Protein AF-A0A2N7QWL2-F1 (afdb_monomer)

Mean predicted aligned error: 8.38 Å

Radius of gyration: 18.6 Å; Cα contacts (8 Å, |Δi|>4): 343; chains: 1; bounding box: 53×59×34 Å

Structure (mmCIF, N/CA/C/O backbone):
data_AF-A0A2N7QWL2-F1
#
_entry.id   AF-A0A2N7QWL2-F1
#
loop_
_atom_site.group_PDB
_atom_site.id
_atom_site.type_symbol
_atom_site.label_atom_id
_atom_site.label_alt_id
_atom_site.label_comp_id
_atom_site.label_asym_id
_atom_site.label_entity_id
_atom_site.label_seq_id
_atom_site.pdbx_PDB_ins_code
_atom_site.Cartn_x
_atom_site.Cartn_y
_atom_site.Cartn_z
_atom_site.occupancy
_atom_site.B_iso_or_equiv
_atom_site.auth_seq_id
_atom_site.auth_comp_id
_atom_site.auth_asym_id
_atom_site.auth_atom_id
_atom_site.pdbx_PDB_model_num
ATOM 1 N N . MET A 1 1 ? 36.526 44.981 -19.985 1.00 44.59 1 MET A N 1
ATOM 2 C CA . MET A 1 1 ? 36.212 44.165 -18.788 1.00 44.59 1 MET A CA 1
ATOM 3 C C . MET A 1 1 ? 35.111 43.161 -19.160 1.00 44.59 1 MET A C 1
ATOM 5 O O . MET A 1 1 ? 33.945 43.528 -19.208 1.00 44.59 1 MET A O 1
ATOM 9 N N . LEU A 1 2 ? 35.467 41.931 -19.550 1.00 43.25 2 LEU A N 1
ATOM 10 C CA . LEU A 1 2 ? 34.525 40.901 -20.026 1.00 43.25 2 LEU A CA 1
ATOM 11 C C . LEU A 1 2 ? 34.149 39.967 -18.865 1.00 43.25 2 LEU A C 1
ATOM 13 O O . LEU A 1 2 ? 35.010 39.283 -18.318 1.00 43.25 2 LEU A O 1
ATOM 17 N N . ARG A 1 3 ? 32.870 39.941 -18.465 1.00 39.75 3 ARG A N 1
ATOM 18 C CA . ARG A 1 3 ? 32.364 38.978 -17.469 1.00 39.75 3 ARG A CA 1
ATOM 19 C C . ARG A 1 3 ? 32.214 37.591 -18.112 1.00 39.75 3 ARG A C 1
ATOM 21 O O . ARG A 1 3 ? 31.613 37.503 -19.184 1.00 39.75 3 ARG A O 1
ATOM 28 N N . PRO A 1 4 ? 32.663 36.499 -17.469 1.00 46.72 4 PRO A N 1
ATOM 29 C CA . PRO A 1 4 ? 32.489 35.165 -18.024 1.00 46.72 4 PRO A CA 1
ATOM 30 C C . PRO A 1 4 ? 31.018 34.736 -17.921 1.00 46.72 4 PRO A C 1
ATOM 32 O O . PRO A 1 4 ? 30.401 34.792 -16.852 1.00 46.72 4 PRO A O 1
ATOM 35 N N . ARG A 1 5 ? 30.444 34.286 -19.044 1.00 50.12 5 ARG A N 1
ATOM 36 C CA . ARG A 1 5 ? 29.143 33.603 -19.074 1.00 50.12 5 ARG A CA 1
ATOM 37 C C . ARG A 1 5 ? 29.264 32.303 -18.277 1.00 50.12 5 ARG A C 1
ATOM 39 O O . ARG A 1 5 ? 29.954 31.379 -18.691 1.00 50.12 5 ARG A O 1
ATOM 46 N N . ARG A 1 6 ? 28.566 32.215 -17.140 1.00 49.59 6 ARG A N 1
ATOM 47 C CA . ARG A 1 6 ? 28.378 30.948 -16.423 1.00 49.59 6 ARG A CA 1
ATOM 48 C C . ARG A 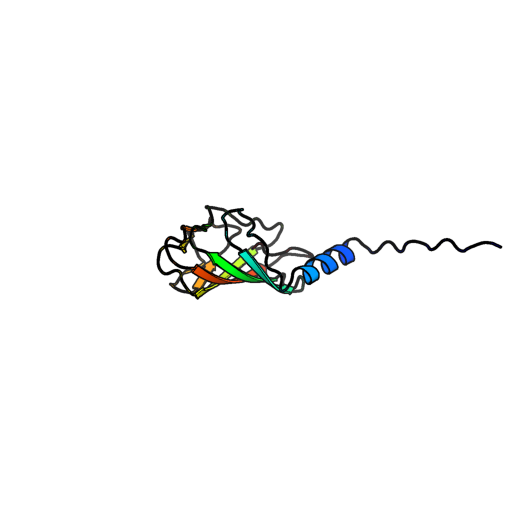1 6 ? 27.551 30.006 -17.297 1.00 49.59 6 ARG A C 1
ATOM 50 O O . ARG A 1 6 ? 26.335 30.165 -17.406 1.00 49.59 6 ARG A O 1
ATOM 57 N N . SER A 1 7 ? 28.207 29.022 -17.899 1.00 49.94 7 SER A N 1
ATOM 58 C CA . SER A 1 7 ? 27.552 27.891 -18.549 1.00 49.94 7 SER A CA 1
ATOM 59 C C . SER A 1 7 ? 26.674 27.171 -17.525 1.00 49.94 7 SER A C 1
ATOM 61 O O . SER A 1 7 ? 27.171 26.570 -16.571 1.00 49.94 7 SER A O 1
ATOM 63 N N . ARG A 1 8 ? 25.347 27.262 -17.685 1.00 55.50 8 ARG A N 1
ATOM 64 C CA . ARG A 1 8 ? 24.393 26.469 -16.900 1.00 55.50 8 ARG A CA 1
ATOM 65 C C . ARG A 1 8 ? 24.651 24.998 -17.204 1.00 55.50 8 ARG A C 1
ATOM 67 O O . ARG A 1 8 ? 24.271 24.503 -18.259 1.00 55.50 8 ARG A O 1
ATOM 74 N N . MET A 1 9 ? 25.285 24.309 -16.263 1.00 53.16 9 MET A N 1
ATOM 75 C CA . MET A 1 9 ? 25.486 22.868 -16.312 1.00 53.16 9 MET A CA 1
ATOM 76 C C . MET A 1 9 ? 24.113 22.180 -16.385 1.00 53.16 9 MET A C 1
ATOM 78 O O . MET A 1 9 ? 23.329 22.189 -15.430 1.00 53.16 9 MET A O 1
ATOM 82 N N . HIS A 1 10 ? 23.774 21.626 -17.549 1.00 53.69 10 HIS A N 1
ATOM 83 C CA . HIS A 1 10 ? 22.564 20.835 -17.722 1.00 53.69 10 HIS A CA 1
ATOM 84 C C . HIS A 1 10 ? 22.764 19.462 -17.079 1.00 53.69 10 HIS A C 1
ATOM 86 O O . HIS A 1 10 ? 23.299 18.539 -17.683 1.00 53.69 10 HIS A O 1
ATOM 92 N N . LEU A 1 11 ? 22.303 19.327 -15.834 1.00 51.78 11 LEU A N 1
ATOM 93 C CA . LEU A 1 11 ? 22.218 18.032 -15.161 1.00 51.78 11 LEU A CA 1
ATOM 94 C C . LEU A 1 11 ? 21.390 17.044 -16.010 1.00 51.78 11 LEU A C 1
ATOM 96 O O . LEU A 1 11 ? 20.249 17.372 -16.372 1.00 51.78 11 LEU A O 1
ATOM 100 N N . PRO A 1 12 ? 21.912 15.834 -16.289 1.00 49.50 12 PRO A N 1
ATOM 101 C CA . PRO A 1 12 ? 21.229 14.843 -17.111 1.00 49.50 12 PRO A CA 1
ATOM 102 C C . PRO A 1 12 ? 19.882 14.448 -16.489 1.00 49.50 12 PRO A C 1
ATOM 104 O O . PRO A 1 12 ? 19.735 14.364 -15.267 1.00 49.50 12 PRO A O 1
ATOM 107 N N . ARG A 1 13 ? 18.873 14.170 -17.329 1.00 49.94 13 ARG A N 1
ATOM 108 C CA . ARG A 1 13 ? 17.479 13.867 -16.920 1.00 49.94 13 ARG A CA 1
ATOM 109 C C . ARG A 1 13 ? 17.363 12.771 -15.841 1.00 49.94 13 ARG A C 1
ATOM 111 O O . ARG A 1 13 ? 16.437 12.818 -15.031 1.00 49.94 13 ARG A O 1
ATOM 118 N N . ARG A 1 14 ? 18.315 11.828 -15.776 1.00 46.50 14 ARG A N 1
ATOM 119 C CA . ARG A 1 14 ? 18.412 10.807 -14.711 1.00 46.50 14 ARG A CA 1
ATOM 120 C C . ARG A 1 14 ? 18.649 11.405 -13.316 1.00 46.50 14 ARG A C 1
ATOM 122 O O . ARG A 1 14 ? 17.959 11.007 -12.382 1.00 46.50 14 ARG A O 1
ATOM 129 N N . ALA A 1 15 ? 19.544 12.384 -13.176 1.00 42.28 15 ALA A N 1
ATOM 130 C CA . ALA A 1 15 ? 19.889 12.994 -11.886 1.00 42.28 15 ALA A CA 1
ATOM 131 C C . ALA A 1 15 ? 18.705 13.767 -11.270 1.00 42.28 15 ALA A C 1
ATOM 133 O O . ALA A 1 15 ? 18.440 13.676 -10.071 1.00 42.28 15 ALA A O 1
ATOM 134 N N . LYS A 1 16 ? 17.905 14.443 -12.108 1.00 36.72 16 LYS A N 1
ATOM 135 C CA . LYS A 1 16 ? 16.698 15.173 -11.673 1.00 36.72 16 LYS A CA 1
ATOM 136 C C . LYS A 1 16 ? 15.602 14.250 -11.108 1.00 36.72 16 LYS A C 1
ATOM 138 O O . LYS A 1 16 ? 14.885 14.636 -10.188 1.00 36.72 16 LYS A O 1
ATOM 143 N N . ARG A 1 17 ? 15.491 13.013 -11.613 1.00 49.28 17 ARG A N 1
ATOM 144 C CA . ARG A 1 17 ? 14.502 12.001 -11.177 1.00 49.28 17 ARG A CA 1
ATOM 145 C C . ARG A 1 17 ? 14.835 11.340 -9.831 1.00 49.28 17 ARG A C 1
ATOM 147 O O . ARG A 1 17 ? 13.919 10.888 -9.141 1.00 49.28 17 ARG A O 1
ATOM 154 N N . VAL A 1 18 ? 16.119 11.280 -9.469 1.00 51.53 18 VAL A N 1
ATOM 155 C CA . VAL A 1 18 ? 16.599 10.761 -8.173 1.00 51.53 18 VAL A CA 1
ATOM 156 C C . VAL A 1 18 ? 16.416 11.814 -7.077 1.00 51.53 18 VAL A C 1
ATOM 158 O O . VAL A 1 18 ? 15.847 11.508 -6.032 1.00 51.53 18 VAL A O 1
ATOM 161 N N . ALA A 1 19 ? 16.765 13.076 -7.349 1.00 51.19 19 ALA A N 1
ATOM 162 C CA . ALA A 1 19 ? 16.585 14.186 -6.406 1.00 51.19 19 ALA A CA 1
ATOM 163 C C . ALA A 1 19 ? 15.115 14.408 -5.984 1.00 51.19 19 ALA A C 1
ATOM 165 O O . ALA A 1 19 ? 14.844 14.864 -4.877 1.00 51.19 19 ALA A O 1
ATOM 166 N N . SER A 1 20 ? 14.151 14.067 -6.846 1.00 58.25 20 SER A N 1
ATOM 167 C CA . SER A 1 20 ? 12.716 14.152 -6.538 1.00 58.25 20 SER A CA 1
ATOM 168 C C . SER A 1 20 ? 12.200 13.033 -5.623 1.00 58.25 20 SER A C 1
ATOM 170 O O . SER A 1 20 ? 11.157 13.218 -5.005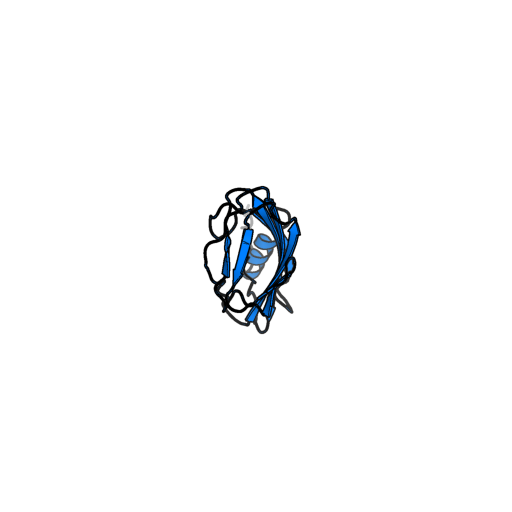 1.00 58.25 20 SER A O 1
ATOM 172 N N . PHE A 1 21 ? 12.871 11.879 -5.562 1.00 58.19 21 PHE A N 1
ATOM 173 C CA . PHE A 1 21 ? 12.425 10.723 -4.773 1.00 58.19 21 PHE A CA 1
ATOM 174 C C . PHE A 1 21 ? 12.768 10.900 -3.289 1.00 58.19 21 PHE A C 1
ATOM 176 O O . PHE A 1 21 ? 11.892 10.803 -2.436 1.00 58.19 21 PHE A O 1
ATOM 183 N N . TRP A 1 22 ? 14.012 11.288 -2.994 1.00 64.88 22 TRP A N 1
ATOM 184 C CA . TRP A 1 22 ? 14.477 11.528 -1.622 1.00 64.88 22 TRP A CA 1
ATOM 185 C C . TRP A 1 22 ? 13.741 12.679 -0.927 1.00 64.88 22 TRP A C 1
ATOM 187 O O . TRP A 1 22 ? 13.507 12.625 0.273 1.00 64.88 22 TRP A O 1
ATOM 197 N N . LYS A 1 23 ? 13.271 13.680 -1.686 1.00 70.56 23 LYS A N 1
ATOM 198 C CA . LYS A 1 23 ? 12.461 14.792 -1.155 1.00 70.56 23 LYS A CA 1
ATOM 199 C C . LYS A 1 23 ? 11.105 14.377 -0.576 1.00 70.56 23 LYS A C 1
ATOM 201 O O . LYS A 1 23 ? 10.460 15.210 0.058 1.00 70.56 23 LYS A O 1
ATOM 206 N N . GLN A 1 24 ? 10.638 13.164 -0.869 1.00 76.69 24 GLN A N 1
ATOM 207 C CA . GLN A 1 24 ? 9.319 12.668 -0.468 1.00 76.69 24 GLN A CA 1
ATOM 208 C C . GLN A 1 24 ? 9.380 11.639 0.659 1.00 76.69 24 GLN A C 1
ATOM 210 O O . GLN A 1 24 ? 8.345 11.327 1.244 1.00 76.69 24 GLN A O 1
ATOM 215 N N . ILE A 1 25 ? 10.568 11.120 0.971 1.00 86.12 25 ILE A N 1
ATOM 216 C CA . ILE A 1 25 ? 10.724 10.208 2.100 1.00 86.12 25 ILE A CA 1
ATOM 217 C C . ILE A 1 25 ? 10.402 10.985 3.379 1.00 86.12 25 ILE A C 1
ATOM 219 O O . ILE A 1 25 ? 10.716 12.172 3.477 1.00 86.12 25 ILE A O 1
ATOM 223 N N . TRP A 1 26 ? 9.740 10.332 4.331 1.00 89.56 26 TRP A N 1
ATOM 224 C CA . TRP A 1 26 ? 9.325 10.922 5.608 1.00 89.56 26 TRP A CA 1
ATOM 225 C C . TRP A 1 26 ? 8.313 12.072 5.479 1.00 89.56 26 TRP A C 1
ATOM 227 O O . TRP A 1 26 ? 8.083 12.809 6.436 1.00 89.56 26 TRP A O 1
ATOM 237 N N . ARG A 1 27 ? 7.649 12.215 4.322 1.00 93.06 27 ARG A N 1
ATOM 238 C CA . ARG A 1 27 ? 6.568 13.189 4.121 1.00 93.06 27 ARG A CA 1
ATOM 239 C C . ARG A 1 27 ? 5.257 12.500 3.773 1.00 93.06 27 ARG A C 1
ATOM 241 O O . ARG A 1 27 ? 5.189 11.717 2.828 1.00 93.06 27 ARG A O 1
ATOM 248 N N . TRP A 1 28 ? 4.211 12.832 4.524 1.00 94.00 28 TRP A N 1
ATOM 249 C CA . TRP A 1 28 ? 2.857 12.378 4.233 1.00 94.00 28 TRP A CA 1
ATOM 250 C C . TRP A 1 28 ? 2.356 12.972 2.918 1.00 94.00 28 TRP A C 1
ATOM 252 O O . TRP A 1 28 ? 2.545 14.155 2.630 1.00 94.00 28 TRP A O 1
ATOM 262 N N . GLN A 1 29 ? 1.706 12.131 2.125 1.00 93.94 29 GLN A N 1
ATOM 263 C CA . GLN A 1 29 ? 1.087 12.479 0.856 1.00 93.94 29 GLN A CA 1
ATOM 264 C C . GLN A 1 29 ? -0.299 11.856 0.788 1.00 93.94 29 GLN A C 1
ATOM 266 O O . GLN A 1 29 ? -0.517 10.768 1.322 1.00 93.94 29 GLN A O 1
ATOM 271 N N . ARG A 1 30 ? -1.216 12.498 0.063 1.00 94.25 30 ARG A N 1
ATOM 272 C CA . ARG A 1 30 ? -2.492 11.862 -0.264 1.00 94.25 30 ARG A CA 1
ATOM 273 C C . ARG A 1 30 ? -2.257 10.612 -1.115 1.00 94.25 30 ARG A C 1
ATOM 275 O O . ARG A 1 30 ? -1.370 10.571 -1.973 1.00 94.25 30 ARG A O 1
ATOM 282 N N . GLY A 1 31 ? -3.056 9.586 -0.847 1.00 89.94 31 GLY A N 1
ATOM 283 C CA . GLY A 1 31 ? -3.111 8.359 -1.623 1.00 89.94 31 GLY A CA 1
ATOM 284 C C . GLY A 1 31 ? -3.476 8.620 -3.083 1.00 89.94 31 GLY A C 1
ATOM 285 O O . GLY A 1 31 ? -4.121 9.615 -3.414 1.00 89.94 31 GLY A O 1
ATOM 286 N N . ARG A 1 32 ? -3.060 7.718 -3.978 1.00 86.19 32 ARG A N 1
ATOM 287 C CA . ARG A 1 32 ? -3.194 7.920 -5.434 1.00 86.19 32 ARG A CA 1
ATOM 288 C C . ARG A 1 32 ? -4.639 7.909 -5.912 1.00 86.19 32 ARG A C 1
ATOM 290 O O . ARG A 1 32 ? -4.955 8.592 -6.874 1.00 86.19 32 ARG A O 1
ATOM 297 N N . GLN A 1 33 ? -5.487 7.142 -5.231 1.00 86.44 33 GLN A N 1
ATOM 298 C CA . GLN A 1 33 ? -6.869 6.900 -5.649 1.00 86.44 33 GLN A CA 1
ATOM 299 C C . GLN A 1 33 ? -7.841 8.009 -5.219 1.00 86.44 33 GLN A C 1
ATOM 301 O O . GLN A 1 33 ? -9.041 7.878 -5.422 1.00 86.44 33 GLN A O 1
ATOM 306 N N . GLY A 1 34 ? -7.359 9.081 -4.572 1.00 82.50 34 GLY A N 1
ATOM 307 C CA . GLY A 1 34 ? -8.217 10.188 -4.127 1.00 82.50 34 GLY A CA 1
ATOM 308 C C . GLY A 1 34 ? -9.252 9.798 -3.063 1.00 82.50 34 GLY A C 1
ATOM 309 O O . GLY A 1 34 ? -10.179 10.550 -2.794 1.00 82.50 34 GLY A O 1
ATOM 310 N N . SER A 1 35 ? -9.095 8.635 -2.431 1.00 84.44 35 SER A N 1
ATOM 311 C CA . SER A 1 35 ? -10.118 7.982 -1.608 1.00 84.44 35 SER A CA 1
ATOM 312 C C . SER A 1 35 ? -9.931 8.188 -0.094 1.00 84.44 35 SER A C 1
ATOM 314 O O . SER A 1 35 ? -10.435 7.419 0.729 1.00 84.44 35 SER A O 1
ATOM 316 N N . GLY A 1 36 ? -9.190 9.237 0.279 1.00 89.12 36 GLY A N 1
ATOM 317 C CA . GLY A 1 36 ? -9.057 9.709 1.661 1.00 89.12 36 GLY A CA 1
ATOM 318 C C . GLY A 1 36 ? -8.003 9.006 2.522 1.00 89.12 36 GLY A C 1
ATOM 319 O O . GLY A 1 36 ? -7.967 9.255 3.723 1.00 89.12 36 GLY A O 1
ATOM 320 N N . TYR A 1 37 ? -7.156 8.146 1.948 1.00 95.12 37 TYR A N 1
ATOM 321 C CA . TYR A 1 37 ? -6.002 7.578 2.658 1.00 95.12 37 TYR A CA 1
ATOM 322 C C . TYR A 1 37 ? -4.730 8.395 2.423 1.00 95.12 37 TYR A C 1
ATOM 324 O O . TYR A 1 37 ? -4.603 9.093 1.415 1.00 95.12 37 TYR A O 1
ATOM 332 N N . ASP A 1 38 ? -3.779 8.270 3.342 1.00 96.12 38 ASP A N 1
ATOM 333 C CA . ASP A 1 38 ? -2.470 8.909 3.269 1.00 96.12 38 ASP A CA 1
ATOM 334 C C . ASP A 1 38 ? -1.362 7.860 3.149 1.00 96.12 38 ASP A C 1
ATOM 336 O O . ASP A 1 38 ? -1.474 6.739 3.656 1.00 96.12 38 ASP A O 1
ATOM 340 N N . LYS A 1 39 ? -0.267 8.232 2.491 1.00 95.94 39 LYS A N 1
ATOM 341 C CA . LYS A 1 39 ? 0.927 7.405 2.338 1.00 95.94 39 LYS A CA 1
ATOM 342 C C . LYS A 1 39 ? 2.183 8.171 2.724 1.00 95.94 39 LYS A C 1
ATOM 344 O O . LYS A 1 39 ? 2.328 9.353 2.418 1.00 95.94 39 LYS A O 1
ATOM 349 N N . LEU A 1 40 ? 3.100 7.470 3.371 1.00 95.69 40 LEU A N 1
ATOM 350 C CA . LEU A 1 40 ? 4.397 7.964 3.804 1.00 95.69 40 LEU A CA 1
ATOM 351 C C . LEU A 1 40 ? 5.470 7.050 3.224 1.00 95.69 40 LEU A C 1
ATOM 353 O O . LEU A 1 40 ? 5.542 5.883 3.601 1.00 95.69 40 LEU A O 1
ATOM 357 N N . LEU A 1 41 ? 6.286 7.556 2.300 1.00 95.25 41 LEU A N 1
ATOM 358 C CA . LEU A 1 41 ? 7.428 6.798 1.789 1.00 95.25 41 LEU A CA 1
ATOM 359 C C . LEU A 1 41 ? 8.477 6.688 2.902 1.00 95.25 41 LEU A C 1
ATOM 361 O O . LEU A 1 41 ? 8.948 7.707 3.402 1.00 95.25 41 LEU A O 1
ATOM 365 N N . LEU A 1 42 ? 8.838 5.464 3.278 1.00 95.06 42 LEU A N 1
ATOM 366 C CA . LEU A 1 42 ? 9.876 5.178 4.273 1.00 95.06 42 LEU A CA 1
ATOM 367 C C . LEU A 1 42 ? 11.236 4.928 3.615 1.00 95.06 42 LEU A C 1
ATOM 369 O O . LEU A 1 42 ? 12.274 5.257 4.179 1.00 95.06 42 LEU A O 1
ATOM 373 N N . GLY A 1 43 ? 11.236 4.378 2.402 1.00 92.75 43 GLY A N 1
ATOM 374 C CA . GLY A 1 43 ? 12.457 4.107 1.655 1.00 92.75 43 GLY A CA 1
ATOM 375 C C . GLY A 1 43 ? 12.204 3.279 0.402 1.00 92.75 43 GLY A C 1
ATOM 376 O O . GLY A 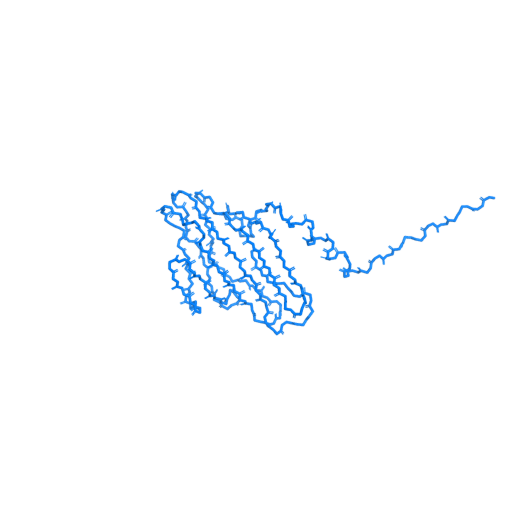1 43 ? 11.071 2.912 0.099 1.00 92.75 43 GLY A O 1
ATOM 377 N N . GLY A 1 44 ? 13.269 2.995 -0.339 1.00 90.44 44 GLY A N 1
ATOM 378 C CA . GLY A 1 44 ? 13.219 2.166 -1.537 1.00 90.44 44 GLY A CA 1
ATOM 379 C C . GLY A 1 44 ? 14.516 2.237 -2.331 1.00 90.44 44 GLY A C 1
ATOM 380 O O . GLY A 1 44 ? 15.358 3.104 -2.096 1.00 90.44 44 GLY A O 1
ATOM 381 N N . THR A 1 45 ? 14.664 1.338 -3.297 1.00 86.12 45 THR A N 1
ATOM 382 C CA . THR A 1 45 ? 15.771 1.355 -4.258 1.00 86.12 45 THR A CA 1
ATOM 383 C C . THR A 1 45 ? 15.246 1.185 -5.684 1.00 86.12 45 THR A C 1
ATOM 385 O O . THR A 1 45 ? 14.119 0.754 -5.907 1.00 86.12 45 THR A O 1
ATOM 388 N N . LEU A 1 46 ? 16.049 1.575 -6.674 1.00 80.56 46 LEU A N 1
ATOM 389 C CA . LEU A 1 46 ? 15.749 1.414 -8.102 1.00 80.56 46 LEU A CA 1
ATOM 390 C C . LEU A 1 46 ? 16.619 0.341 -8.770 1.00 80.56 46 LEU A C 1
ATOM 392 O O . LEU A 1 46 ? 16.376 0.004 -9.927 1.00 80.56 46 LEU A O 1
ATOM 396 N N . TRP A 1 47 ? 17.653 -0.148 -8.080 1.00 79.25 47 TRP A N 1
ATOM 397 C CA . TRP A 1 47 ? 18.606 -1.136 -8.585 1.00 79.25 47 TRP A CA 1
ATOM 398 C C . TRP A 1 47 ? 19.333 -1.816 -7.405 1.00 79.25 47 TRP A C 1
ATOM 400 O O . TRP A 1 47 ? 19.627 -1.127 -6.427 1.00 79.25 47 TRP A O 1
ATOM 410 N N . PRO A 1 48 ? 19.637 -3.128 -7.451 1.00 81.56 48 PRO A N 1
ATOM 411 C CA . PRO A 1 48 ? 19.376 -4.081 -8.539 1.00 81.56 48 PRO A CA 1
ATOM 412 C C . PRO A 1 48 ? 17.920 -4.563 -8.615 1.00 81.56 48 PRO A C 1
ATOM 414 O O . PRO A 1 48 ? 17.481 -5.018 -9.667 1.00 81.56 48 PRO A O 1
ATOM 417 N N . LEU A 1 49 ? 17.151 -4.404 -7.537 1.00 85.94 49 LEU A N 1
ATOM 418 C CA . LEU A 1 49 ? 15.731 -4.736 -7.476 1.00 85.94 49 LEU A CA 1
ATOM 419 C C . LEU A 1 49 ? 14.934 -3.462 -7.189 1.00 85.94 49 LEU A C 1
ATOM 421 O O . LEU A 1 49 ? 15.060 -2.936 -6.087 1.00 85.94 49 LEU A O 1
ATOM 425 N N . PRO A 1 50 ? 14.118 -2.949 -8.124 1.00 90.81 50 PRO A N 1
ATOM 426 C CA . PRO A 1 50 ? 13.271 -1.809 -7.823 1.00 90.81 50 PRO A CA 1
ATOM 427 C C . PRO A 1 50 ? 12.254 -2.145 -6.733 1.00 90.81 50 PRO A C 1
ATOM 429 O O . PRO A 1 50 ? 11.433 -3.047 -6.917 1.00 90.81 50 PRO A O 1
ATOM 432 N N . CYS A 1 51 ? 12.297 -1.422 -5.616 1.00 93.44 51 CYS A N 1
ATOM 433 C CA . CYS A 1 51 ? 11.408 -1.623 -4.481 1.00 93.44 51 CYS A CA 1
ATOM 434 C C . CYS A 1 51 ? 11.064 -0.316 -3.756 1.00 93.44 51 CYS A C 1
ATOM 436 O O . CYS A 1 51 ? 11.790 0.677 -3.841 1.00 93.44 51 CYS A O 1
ATOM 438 N N . ASP A 1 52 ? 9.947 -0.335 -3.035 1.00 94.88 52 ASP A N 1
ATOM 439 C CA . ASP A 1 52 ? 9.495 0.727 -2.146 1.00 94.88 52 ASP A CA 1
ATOM 440 C C . ASP A 1 52 ? 8.968 0.160 -0.828 1.00 94.88 52 ASP A C 1
ATOM 442 O O . ASP A 1 52 ? 8.568 -1.001 -0.733 1.00 94.88 52 ASP A O 1
ATOM 446 N N . CYS A 1 53 ? 8.994 1.001 0.199 1.00 96.56 53 CYS A N 1
ATOM 447 C CA . CYS A 1 53 ? 8.367 0.752 1.482 1.00 96.56 53 CYS A CA 1
ATOM 448 C C . CYS A 1 53 ? 7.562 1.985 1.880 1.00 96.56 53 CYS A C 1
ATOM 450 O O . CYS A 1 53 ? 8.101 3.092 1.967 1.00 96.56 53 CYS A O 1
ATOM 452 N N . TYR A 1 54 ? 6.273 1.788 2.127 1.00 97.19 54 TYR A N 1
ATOM 453 C CA . TYR A 1 54 ? 5.344 2.823 2.547 1.00 97.19 54 TYR A CA 1
ATOM 454 C C . TYR A 1 54 ? 4.682 2.461 3.871 1.00 97.19 54 TYR A C 1
ATOM 456 O O . TYR A 1 54 ? 4.301 1.313 4.093 1.00 97.19 54 TYR A O 1
ATOM 464 N N . LEU A 1 55 ? 4.445 3.470 4.704 1.00 98.06 55 LEU A N 1
ATOM 465 C CA . LEU A 1 55 ? 3.429 3.407 5.746 1.00 98.06 55 LEU A CA 1
ATOM 466 C C . LEU A 1 55 ? 2.148 4.046 5.211 1.00 98.06 55 LEU A C 1
ATOM 468 O O . LEU A 1 55 ? 2.144 5.205 4.797 1.00 98.06 55 LEU A O 1
ATOM 472 N N . LEU A 1 56 ? 1.064 3.280 5.196 1.00 97.81 56 LEU A N 1
ATOM 473 C CA . LEU A 1 56 ? -0.246 3.721 4.734 1.00 97.81 56 LEU A CA 1
ATOM 474 C C . LEU A 1 56 ? -1.161 3.927 5.935 1.00 97.81 56 LEU A C 1
ATOM 476 O O . LEU A 1 56 ? -1.255 3.049 6.797 1.00 97.81 56 LEU A O 1
ATOM 480 N N . LYS A 1 57 ? -1.860 5.061 5.962 1.00 98.00 57 LYS A N 1
ATOM 481 C CA . LYS A 1 57 ? -2.832 5.411 6.996 1.00 98.00 57 LYS A CA 1
ATOM 482 C C . LYS A 1 57 ? -4.204 5.600 6.361 1.00 98.00 57 LYS A C 1
ATOM 484 O O . LYS A 1 57 ? -4.405 6.487 5.537 1.00 98.00 57 LYS A O 1
ATOM 489 N N . PHE A 1 58 ? -5.149 4.778 6.792 1.00 97.94 58 PHE A N 1
ATOM 490 C CA . PHE A 1 58 ? -6.545 4.807 6.377 1.00 97.94 58 PHE A CA 1
ATOM 491 C C . PHE A 1 58 ? -7.388 5.328 7.549 1.00 97.94 58 PHE A C 1
ATOM 493 O O . PHE A 1 58 ? -7.681 4.561 8.473 1.00 97.94 58 PHE A O 1
ATOM 500 N N . PRO A 1 59 ? -7.732 6.627 7.585 1.00 97.94 59 PRO A N 1
ATOM 501 C CA . PRO A 1 59 ? -8.639 7.164 8.594 1.00 97.94 59 PRO A CA 1
ATOM 502 C C . PRO A 1 59 ? -10.075 6.665 8.374 1.00 97.94 59 PRO A C 1
ATOM 504 O O . PRO A 1 59 ? -10.415 6.156 7.301 1.00 97.94 59 PRO A O 1
ATOM 507 N N . GLN A 1 60 ? -10.933 6.840 9.379 1.00 98.44 60 GLN A N 1
ATOM 508 C CA . GLN A 1 60 ? -12.365 6.566 9.256 1.00 98.44 60 GLN A CA 1
ATOM 509 C C . GLN A 1 60 ? -12.957 7.295 8.041 1.00 98.44 60 GLN A C 1
ATOM 511 O O . GLN A 1 60 ? -12.634 8.450 7.774 1.00 98.44 60 GLN A O 1
ATOM 516 N N . GLY A 1 61 ? -13.802 6.602 7.285 1.00 97.75 61 GLY A N 1
ATOM 517 C CA . GLY A 1 61 ? -14.408 7.089 6.050 1.00 97.75 61 GLY A CA 1
ATOM 518 C C . GLY A 1 61 ? -13.544 6.933 4.795 1.00 97.75 61 GLY A C 1
ATOM 519 O O . GLY A 1 61 ? -14.074 7.066 3.693 1.00 97.75 61 GLY A O 1
ATOM 520 N N . SER A 1 62 ? -12.254 6.609 4.917 1.00 97.62 62 SER A N 1
ATOM 521 C CA . SER A 1 62 ? -11.432 6.283 3.745 1.00 97.62 62 SER A CA 1
ATOM 522 C C . SER A 1 62 ? -11.789 4.908 3.174 1.00 97.62 62 SER A C 1
ATOM 524 O O . SER A 1 62 ? -12.344 4.053 3.861 1.00 97.62 62 SER A O 1
ATOM 526 N N . SER A 1 63 ? -11.487 4.698 1.899 1.00 97.12 63 SER A N 1
ATOM 527 C CA . SER A 1 63 ? -11.609 3.404 1.213 1.00 97.12 63 SER A CA 1
ATOM 528 C C . SER A 1 63 ? -10.546 3.320 0.125 1.00 97.12 63 SER A C 1
ATOM 530 O O . SER A 1 63 ? -9.785 4.268 -0.064 1.00 97.12 63 SER A O 1
ATOM 532 N N . VAL A 1 64 ? -10.463 2.213 -0.598 1.00 96.50 64 VAL A N 1
ATOM 533 C CA . VAL A 1 64 ? -9.742 2.155 -1.870 1.00 96.50 64 VAL A CA 1
ATOM 534 C C . VAL A 1 64 ? -10.649 1.436 -2.858 1.00 96.50 64 VAL A C 1
ATOM 536 O O . VAL A 1 64 ? -10.957 0.272 -2.603 1.00 96.50 64 VAL A O 1
ATOM 539 N N . PRO A 1 65 ? -11.106 2.089 -3.939 1.00 96.19 65 PRO A N 1
ATOM 540 C CA . PRO A 1 65 ? -11.956 1.430 -4.921 1.00 96.19 65 PRO A CA 1
ATOM 541 C C . PRO A 1 65 ? -11.196 0.301 -5.642 1.00 96.19 65 PRO A C 1
ATOM 543 O O . PRO A 1 65 ? -9.959 0.276 -5.608 1.00 96.19 65 PRO A O 1
ATOM 546 N N . PRO A 1 66 ? -11.910 -0.635 -6.289 1.00 96.75 66 PRO A N 1
ATOM 547 C CA . PRO A 1 66 ? -11.291 -1.653 -7.132 1.00 96.75 66 PRO A CA 1
ATOM 548 C C . PRO A 1 66 ? -10.391 -1.033 -8.204 1.00 96.75 66 PRO A C 1
ATOM 550 O O . PRO A 1 66 ? -10.789 -0.100 -8.902 1.00 96.75 66 PRO A O 1
ATOM 553 N N . HIS A 1 67 ? -9.146 -1.504 -8.276 1.00 95.12 67 HIS A N 1
ATOM 554 C CA . HIS A 1 67 ? -8.165 -1.062 -9.264 1.00 95.12 67 HIS A CA 1
ATOM 555 C C . HIS A 1 67 ? -7.030 -2.082 -9.436 1.00 95.12 67 HIS A C 1
ATOM 557 O O . HIS A 1 67 ? -6.869 -3.016 -8.649 1.00 95.12 67 HIS A O 1
ATOM 563 N N . THR A 1 68 ? -6.200 -1.849 -10.454 1.00 95.06 68 THR A N 1
ATOM 564 C CA . THR A 1 68 ? -4.921 -2.539 -10.687 1.00 95.06 68 THR A CA 1
ATOM 565 C C . THR A 1 68 ? -3.777 -1.527 -10.746 1.00 95.06 68 THR A C 1
ATOM 567 O O . THR A 1 68 ? -3.928 -0.453 -11.338 1.00 95.06 68 THR A O 1
ATOM 570 N N . ASP A 1 69 ? -2.602 -1.882 -10.234 1.00 92.38 69 ASP A N 1
ATOM 571 C CA . ASP A 1 69 ? -1.385 -1.078 -10.341 1.00 92.38 69 ASP A CA 1
ATOM 572 C C . ASP A 1 69 ? -0.544 -1.488 -11.543 1.00 92.38 69 ASP A C 1
ATOM 574 O O . ASP A 1 69 ? 0.320 -2.366 -11.468 1.00 92.38 69 ASP A O 1
ATOM 578 N N . ARG A 1 70 ? -0.750 -0.784 -12.657 1.00 90.25 70 ARG A N 1
ATOM 579 C CA . ARG A 1 70 ? 0.048 -0.980 -13.869 1.00 90.25 70 ARG A CA 1
ATOM 580 C C . ARG A 1 70 ? 1.535 -0.746 -13.591 1.00 90.25 70 ARG A C 1
ATOM 582 O O . ARG A 1 70 ? 1.927 0.294 -13.061 1.00 90.25 70 ARG A O 1
ATOM 589 N N . VAL A 1 71 ? 2.361 -1.687 -14.038 1.00 89.19 71 VAL A N 1
ATOM 590 C CA . VAL A 1 71 ? 3.820 -1.561 -14.093 1.00 89.19 71 VAL A CA 1
ATOM 591 C C . VAL A 1 71 ? 4.266 -1.610 -15.553 1.00 89.19 71 VAL A C 1
ATOM 593 O O . VAL A 1 71 ? 3.708 -2.357 -16.348 1.00 89.19 71 VAL A O 1
ATOM 596 N N . ALA A 1 72 ? 5.251 -0.791 -15.927 1.00 86.56 72 ALA A N 1
ATOM 597 C CA . ALA A 1 72 ? 5.692 -0.702 -17.321 1.00 86.56 72 ALA A CA 1
ATOM 598 C C . ALA A 1 72 ? 6.394 -1.981 -17.809 1.00 86.56 72 ALA A C 1
ATOM 600 O O . ALA A 1 72 ? 6.258 -2.360 -18.967 1.00 86.56 72 ALA A O 1
ATOM 601 N N . GLN A 1 73 ? 7.178 -2.619 -16.937 1.00 88.50 73 GLN A N 1
ATOM 602 C CA . GLN A 1 73 ? 7.945 -3.826 -17.235 1.00 88.50 73 GLN A CA 1
ATOM 603 C C . GLN A 1 73 ? 8.100 -4.684 -15.980 1.00 88.50 73 GLN A C 1
ATOM 605 O O . GLN A 1 73 ? 8.162 -4.160 -14.867 1.00 88.50 73 GLN A O 1
ATOM 610 N N . GLY A 1 74 ? 8.263 -5.992 -16.172 1.00 91.75 74 GLY A N 1
ATOM 611 C CA . GLY A 1 74 ? 8.485 -6.943 -15.088 1.00 91.75 74 GLY A CA 1
ATOM 612 C C . GLY A 1 74 ? 7.201 -7.342 -14.361 1.00 91.75 74 GLY A C 1
ATOM 613 O O . GLY A 1 74 ? 6.095 -7.174 -14.863 1.00 91.75 74 GLY A O 1
ATOM 614 N N . ARG A 1 75 ? 7.371 -7.933 -13.180 1.00 94.88 75 ARG A N 1
ATOM 615 C CA . ARG A 1 75 ? 6.302 -8.490 -12.346 1.00 94.88 75 ARG A CA 1
ATOM 616 C C . ARG A 1 75 ? 6.237 -7.712 -11.041 1.00 94.88 75 ARG A C 1
ATOM 618 O O . ARG A 1 75 ? 7.199 -7.773 -10.274 1.00 94.88 75 ARG A O 1
ATOM 625 N N . HIS A 1 76 ? 5.147 -6.990 -10.801 1.00 96.31 76 HIS A N 1
ATOM 626 C CA . HIS A 1 76 ? 4.979 -6.167 -9.604 1.00 96.31 76 HIS A CA 1
ATOM 627 C C . HIS A 1 76 ? 4.341 -6.982 -8.479 1.00 96.31 76 HIS A C 1
ATOM 629 O O . HIS A 1 76 ? 3.317 -7.624 -8.665 1.00 96.31 76 HIS A O 1
ATOM 635 N N . TYR A 1 77 ? 4.959 -6.971 -7.308 1.00 97.62 77 TYR A N 1
ATOM 636 C CA . TYR A 1 77 ? 4.478 -7.649 -6.113 1.00 97.62 77 TYR A CA 1
ATOM 637 C C . TYR A 1 77 ? 4.294 -6.634 -5.003 1.00 97.62 77 TYR A C 1
ATOM 639 O O . TYR A 1 77 ? 5.084 -5.692 -4.894 1.00 97.62 77 TYR A O 1
ATOM 647 N N . ARG A 1 78 ? 3.293 -6.867 -4.154 1.00 98.19 78 ARG A N 1
ATOM 648 C CA . ARG A 1 78 ? 3.084 -6.060 -2.957 1.00 98.19 78 ARG A CA 1
ATOM 649 C C . ARG A 1 78 ? 2.811 -6.940 -1.749 1.00 98.19 78 ARG A C 1
ATOM 651 O O . ARG A 1 78 ? 1.965 -7.832 -1.803 1.00 98.19 78 ARG A O 1
ATOM 658 N N . LEU A 1 79 ? 3.545 -6.679 -0.673 1.00 98.56 79 LEU A N 1
ATOM 659 C CA . LEU A 1 79 ? 3.357 -7.266 0.645 1.00 98.56 79 LEU A CA 1
ATOM 660 C C . LEU A 1 79 ? 2.823 -6.186 1.581 1.00 98.56 79 LEU A C 1
ATOM 662 O O . LEU A 1 79 ? 3.533 -5.250 1.939 1.00 98.56 79 LEU A O 1
ATOM 666 N N . ASN A 1 80 ? 1.575 -6.337 1.997 1.00 98.56 80 ASN A N 1
ATOM 667 C CA . ASN A 1 80 ? 0.933 -5.481 2.978 1.00 98.56 80 ASN A CA 1
ATOM 668 C C . ASN A 1 80 ? 0.867 -6.206 4.321 1.00 98.56 80 ASN A C 1
ATOM 670 O O . ASN A 1 80 ? 0.285 -7.286 4.422 1.00 98.56 80 ASN A O 1
ATOM 674 N N . ILE A 1 81 ? 1.416 -5.577 5.354 1.00 98.69 81 ILE A N 1
ATOM 675 C CA . ILE A 1 81 ? 1.336 -6.010 6.746 1.00 98.69 81 ILE A CA 1
ATOM 676 C C . ILE A 1 81 ? 0.464 -5.005 7.492 1.00 98.69 81 ILE A C 1
ATOM 678 O O . ILE A 1 81 ? 0.827 -3.842 7.657 1.00 98.69 81 ILE A O 1
ATOM 682 N N . ILE A 1 82 ? -0.709 -5.445 7.936 1.00 98.56 82 ILE A N 1
ATOM 683 C CA . ILE A 1 82 ? -1.613 -4.647 8.762 1.00 98.56 82 ILE A CA 1
ATOM 684 C C . ILE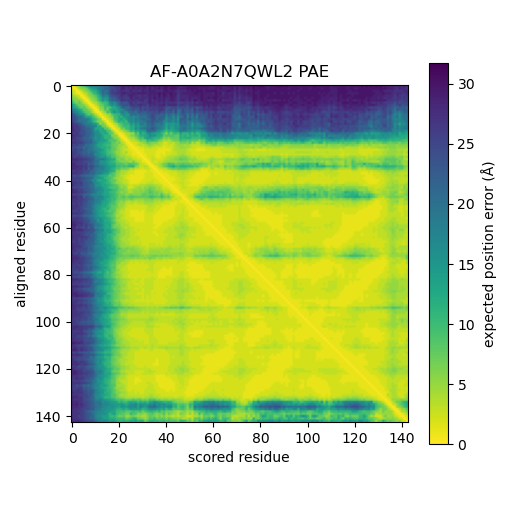 A 1 82 ? -1.011 -4.576 10.167 1.00 98.56 82 ILE A C 1
ATOM 686 O O . ILE A 1 82 ? -1.045 -5.547 10.925 1.00 98.56 82 ILE A O 1
ATOM 690 N N . VAL A 1 83 ? -0.446 -3.413 10.485 1.00 98.25 83 VAL A N 1
ATOM 691 C CA . VAL A 1 83 ? 0.162 -3.112 11.789 1.00 98.25 83 VAL A CA 1
ATOM 692 C C . VAL A 1 83 ? -0.931 -2.794 12.802 1.00 98.25 83 VAL A C 1
ATOM 694 O O . VAL A 1 83 ? -0.896 -3.276 13.931 1.00 98.25 83 VAL A O 1
ATOM 697 N N . TRP A 1 84 ? -1.939 -2.038 12.364 1.00 98.25 84 TRP A N 1
ATOM 698 C CA . TRP A 1 84 ? -3.094 -1.673 13.173 1.00 98.25 84 TRP A CA 1
ATOM 699 C C . TRP A 1 84 ? -4.375 -1.867 12.353 1.00 98.25 84 TRP A C 1
ATOM 701 O O . TRP A 1 84 ? -4.551 -1.170 11.351 1.00 98.25 84 TRP A O 1
ATOM 711 N N . PRO A 1 85 ? -5.257 -2.819 12.697 1.00 98.00 85 PRO A N 1
ATOM 712 C CA . PRO A 1 85 ? -6.521 -2.9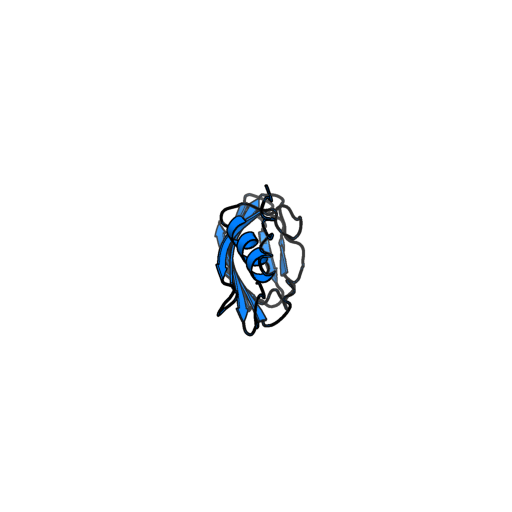96 11.992 1.00 98.00 85 PRO A CA 1
ATOM 713 C C . PRO A 1 85 ? -7.536 -1.918 12.397 1.00 98.00 85 PRO A C 1
ATOM 715 O O . PRO A 1 85 ? -7.521 -1.427 13.526 1.00 98.00 85 PRO A O 1
ATOM 718 N N . ALA A 1 86 ? -8.454 -1.588 11.487 1.00 98.06 86 ALA A N 1
ATOM 719 C CA . ALA A 1 86 ? -9.635 -0.810 11.849 1.00 98.06 86 ALA A CA 1
ATOM 720 C C . ALA A 1 86 ? -10.510 -1.592 12.838 1.00 98.06 86 ALA A C 1
ATOM 722 O O . ALA A 1 86 ? -10.440 -2.820 12.911 1.00 98.06 86 ALA A O 1
ATOM 723 N N . ARG A 1 87 ? -11.349 -0.876 13.597 1.00 98.31 87 ARG A N 1
ATOM 724 C CA . ARG A 1 87 ? -12.320 -1.519 14.497 1.00 98.31 87 ARG A CA 1
ATOM 725 C C . ARG A 1 87 ? -13.453 -2.159 13.696 1.00 98.31 87 ARG A C 1
ATOM 727 O O . ARG A 1 87 ? -13.933 -3.215 14.086 1.00 98.31 87 ARG A O 1
ATOM 734 N N . ARG A 1 88 ? -13.854 -1.525 12.586 1.00 98.44 88 ARG A N 1
ATOM 735 C CA . ARG A 1 88 ? -14.873 -2.028 11.657 1.00 98.44 88 ARG A CA 1
ATOM 736 C C . ARG A 1 88 ? -14.596 -1.569 10.223 1.00 98.44 88 ARG A C 1
ATOM 738 O O . ARG A 1 88 ? -14.197 -0.418 10.013 1.00 98.44 88 ARG A O 1
ATOM 745 N N . GLY A 1 89 ? -14.831 -2.456 9.257 1.00 98.12 89 GLY A N 1
ATOM 746 C CA . GLY A 1 89 ? -14.508 -2.246 7.843 1.00 98.12 89 GLY A CA 1
ATOM 747 C C . GLY A 1 89 ? -13.001 -2.298 7.552 1.00 98.12 89 GLY A C 1
ATOM 748 O O . GLY A 1 89 ? -12.207 -2.733 8.385 1.00 98.12 89 GLY A O 1
ATOM 749 N N . GLY A 1 90 ? -12.584 -1.829 6.374 1.00 97.56 90 GLY A N 1
ATOM 750 C CA . GLY A 1 90 ? -11.172 -1.845 5.962 1.00 97.56 90 GLY A CA 1
ATOM 751 C C . GLY A 1 90 ? -10.649 -3.195 5.491 1.00 97.56 90 GLY A C 1
ATOM 752 O O . GLY A 1 90 ? -9.439 -3.448 5.557 1.00 97.56 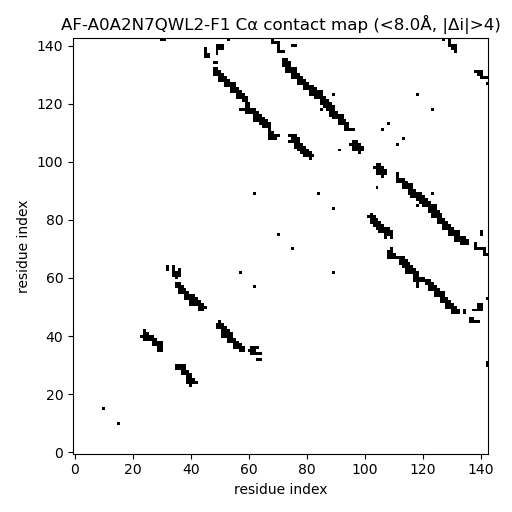90 GLY A O 1
ATOM 753 N N . GLU A 1 91 ? -11.552 -4.042 5.010 1.00 97.81 91 GLU A N 1
ATOM 754 C CA . GLU A 1 91 ? -11.229 -5.353 4.472 1.00 97.81 91 GLU A CA 1
ATOM 755 C C . GLU A 1 91 ? -10.509 -5.215 3.139 1.00 97.81 91 GLU A C 1
ATOM 757 O O . GLU A 1 91 ? -10.927 -4.466 2.259 1.00 97.81 91 GLU A O 1
ATOM 762 N N . PHE A 1 92 ? -9.403 -5.940 2.997 1.00 98.12 92 PHE A N 1
ATOM 763 C CA . PHE A 1 92 ? -8.698 -6.038 1.726 1.00 98.12 92 PHE A CA 1
ATOM 764 C C . PHE A 1 92 ? -9.368 -7.105 0.869 1.00 98.12 92 PHE A C 1
ATOM 766 O O . PHE A 1 92 ? -9.392 -8.273 1.265 1.00 98.12 92 PHE A O 1
ATOM 773 N N . VAL A 1 93 ? -9.849 -6.704 -0.302 1.00 98.06 93 VAL A N 1
ATOM 774 C CA . VAL A 1 93 ? -10.485 -7.594 -1.274 1.00 98.06 93 VAL A CA 1
ATOM 775 C C . VAL A 1 93 ? -9.552 -7.738 -2.465 1.00 98.06 93 VAL A C 1
ATOM 777 O O . VAL A 1 93 ? -9.044 -6.751 -2.990 1.00 98.06 93 VAL A O 1
ATOM 780 N N . CYS A 1 94 ? -9.294 -8.976 -2.864 1.00 97.50 94 CYS A N 1
A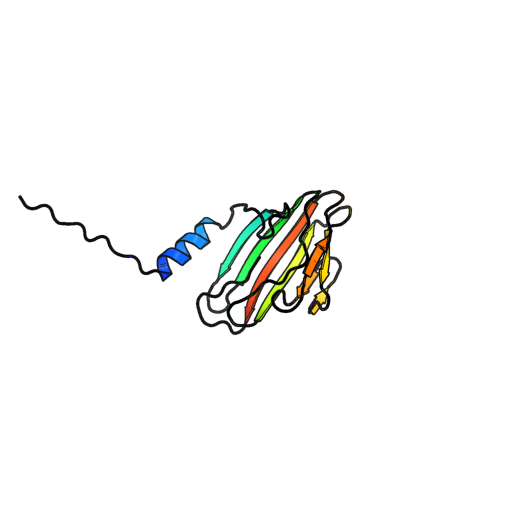TOM 781 C CA . CYS A 1 94 ? -8.492 -9.331 -4.026 1.00 97.50 94 CYS A CA 1
ATOM 782 C C . CYS A 1 94 ? -8.933 -10.722 -4.471 1.00 97.50 94 CYS A C 1
ATOM 784 O O . CYS A 1 94 ? -9.064 -11.602 -3.620 1.00 97.50 94 CYS A O 1
ATOM 786 N N . ALA A 1 95 ? -9.174 -10.914 -5.768 1.00 91.06 95 ALA A N 1
ATOM 787 C CA . ALA A 1 95 ? -9.734 -12.169 -6.268 1.00 91.06 95 ALA A CA 1
ATOM 788 C C . ALA A 1 95 ? -8.776 -13.353 -6.063 1.00 91.06 95 ALA A C 1
ATOM 790 O O . ALA A 1 95 ? -9.182 -14.404 -5.573 1.00 91.06 95 ALA A O 1
ATOM 791 N N . ARG A 1 96 ? -7.495 -13.183 -6.419 1.00 96.69 96 ARG A N 1
ATOM 792 C CA . ARG A 1 96 ? -6.484 -14.250 -6.343 1.00 96.69 96 ARG A CA 1
ATOM 793 C C . ARG A 1 96 ? -5.190 -13.749 -5.696 1.00 96.69 96 ARG A C 1
ATOM 795 O O . ARG A 1 96 ? -4.171 -13.591 -6.373 1.00 96.69 96 ARG A O 1
ATOM 802 N N . PRO A 1 97 ? -5.196 -13.464 -4.381 1.00 97.56 97 PRO A N 1
ATOM 803 C CA . PRO A 1 97 ? -3.964 -13.131 -3.684 1.00 97.56 97 PRO A CA 1
ATOM 804 C C . PRO A 1 97 ? -3.022 -14.341 -3.699 1.00 97.56 97 PRO A C 1
ATOM 806 O O . PRO A 1 97 ? -3.458 -15.486 -3.643 1.00 97.56 97 PRO A O 1
ATOM 809 N N . ILE A 1 98 ? -1.713 -14.091 -3.706 1.00 98.25 98 ILE A N 1
ATOM 810 C CA . ILE A 1 98 ? -0.711 -15.149 -3.502 1.00 98.25 98 ILE A CA 1
ATOM 811 C C . ILE A 1 98 ? -0.835 -15.698 -2.073 1.00 98.25 98 ILE A C 1
ATOM 813 O O . ILE A 1 98 ? -0.700 -16.894 -1.843 1.00 98.25 98 ILE A O 1
ATOM 817 N N . HIS A 1 99 ? -1.082 -14.812 -1.106 1.00 98.25 99 HIS A N 1
ATOM 818 C CA . HIS A 1 99 ? -1.385 -15.173 0.274 1.00 98.25 99 HIS A CA 1
ATOM 819 C C . HIS A 1 99 ? -2.255 -14.092 0.918 1.00 98.25 99 HIS A C 1
ATOM 821 O O . HIS A 1 99 ? -2.004 -12.896 0.746 1.00 98.25 99 HIS A O 1
ATOM 827 N N . ALA A 1 100 ? -3.241 -14.499 1.713 1.00 97.56 100 ALA A N 1
ATOM 828 C CA . ALA A 1 100 ? -4.043 -13.586 2.511 1.00 97.56 100 ALA A CA 1
ATOM 829 C C . ALA A 1 100 ? -4.368 -14.199 3.878 1.00 97.56 100 ALA A C 1
ATOM 831 O O . ALA A 1 100 ? -5.015 -15.233 3.978 1.00 97.56 100 ALA A O 1
ATOM 832 N N . SER A 1 101 ? -3.965 -13.505 4.936 1.00 97.50 101 SER A N 1
ATOM 833 C CA . SER A 1 101 ? -4.370 -13.763 6.319 1.00 97.50 101 SER A CA 1
ATOM 834 C C . SER A 1 101 ? -4.932 -12.486 6.936 1.00 97.50 101 SER A C 1
ATOM 836 O O . SER A 1 101 ? -4.963 -11.437 6.289 1.00 97.50 101 SER A O 1
ATOM 838 N N . ARG A 1 102 ? -5.358 -12.526 8.202 1.00 96.06 102 ARG A N 1
ATOM 839 C CA . ARG A 1 102 ? -5.856 -11.335 8.910 1.00 96.06 102 ARG A CA 1
ATOM 840 C C . ARG A 1 102 ? -4.874 -10.158 8.863 1.00 96.06 102 ARG A C 1
ATOM 842 O O . ARG A 1 102 ? -5.319 -9.023 8.749 1.00 96.06 102 ARG A O 1
ATOM 849 N N . ARG A 1 103 ? -3.560 -10.403 8.945 1.00 96.88 103 ARG A N 1
ATOM 850 C CA . ARG A 1 103 ? -2.542 -9.335 8.964 1.00 96.88 103 ARG A CA 1
ATOM 851 C C . ARG A 1 103 ? -1.734 -9.211 7.681 1.00 96.88 103 ARG A C 1
ATOM 853 O O . ARG A 1 103 ? -1.268 -8.117 7.396 1.00 96.88 103 ARG A O 1
ATOM 860 N N . ILE A 1 104 ? -1.551 -10.286 6.921 1.00 98.38 104 ILE A N 1
ATOM 861 C CA . ILE A 1 104 ? -0.599 -10.313 5.806 1.00 98.38 104 ILE A CA 1
ATOM 862 C C . ILE A 1 104 ? -1.355 -10.481 4.497 1.00 98.38 104 ILE A C 1
ATOM 864 O O . ILE A 1 104 ? -2.136 -11.419 4.361 1.00 98.38 104 ILE A O 1
ATOM 868 N N . LYS A 1 105 ? -1.105 -9.601 3.527 1.00 98.50 105 LYS A N 1
ATOM 869 C CA . LYS A 1 105 ? -1.623 -9.709 2.157 1.00 98.50 105 LYS A CA 1
ATOM 870 C C . LYS A 1 105 ? -0.450 -9.654 1.185 1.00 98.50 105 LYS A C 1
ATOM 872 O O . LYS A 1 105 ? 0.256 -8.651 1.145 1.00 98.50 105 LYS A O 1
ATOM 877 N N . LEU A 1 106 ? -0.249 -10.711 0.410 1.00 98.62 106 LEU A N 1
ATOM 878 C CA . LEU A 1 106 ? 0.750 -10.796 -0.650 1.00 98.62 106 LEU A CA 1
ATOM 879 C C . LEU A 1 106 ? 0.033 -11.045 -1.971 1.00 98.62 106 LEU A C 1
ATOM 881 O O . LEU A 1 106 ? -0.737 -11.996 -2.087 1.00 98.62 106 LEU A O 1
ATOM 885 N N . PHE A 1 107 ? 0.267 -10.196 -2.964 1.00 98.25 107 PHE A N 1
ATOM 886 C CA . PHE A 1 107 ? -0.470 -10.253 -4.224 1.00 98.25 107 PHE A CA 1
ATOM 887 C C . PHE A 1 107 ? 0.304 -9.597 -5.372 1.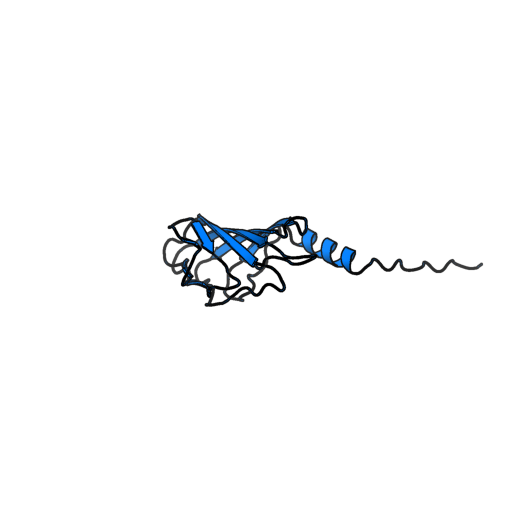00 98.25 107 PHE A C 1
ATOM 889 O O . PHE A 1 107 ? 1.350 -8.969 -5.171 1.00 98.25 107 PHE A O 1
ATOM 896 N N . ARG A 1 108 ? -0.212 -9.797 -6.588 1.00 97.69 108 ARG A N 1
ATOM 897 C CA . ARG A 1 108 ? 0.253 -9.182 -7.835 1.00 97.69 108 ARG A CA 1
ATOM 898 C C . ARG A 1 108 ? -0.681 -8.027 -8.190 1.00 97.69 108 ARG A C 1
ATOM 900 O O . ARG A 1 108 ? -1.644 -8.259 -8.917 1.00 97.69 108 ARG A O 1
ATOM 907 N N . PRO A 1 109 ? -0.454 -6.808 -7.667 1.00 96.50 109 PRO A N 1
ATOM 908 C CA . PRO A 1 109 ? -1.359 -5.684 -7.914 1.00 96.50 109 PRO A CA 1
ATOM 909 C C . PRO A 1 109 ? -1.428 -5.286 -9.397 1.00 96.50 109 PRO A C 1
ATOM 911 O O . PRO A 1 109 ? -2.361 -4.601 -9.796 1.00 96.50 109 PRO A O 1
ATOM 914 N N . ASP A 1 110 ? -0.459 -5.709 -10.215 1.00 95.38 110 ASP A N 1
ATOM 915 C CA . ASP A 1 110 ? -0.442 -5.517 -11.666 1.00 95.38 110 ASP A CA 1
ATOM 916 C C . ASP A 1 110 ? -1.344 -6.482 -12.446 1.00 95.38 110 ASP A C 1
ATOM 918 O O . ASP A 1 110 ? -1.656 -6.195 -13.599 1.00 95.38 110 ASP A O 1
ATOM 922 N N . LEU A 1 111 ? -1.746 -7.607 -11.847 1.00 95.81 111 LEU A N 1
ATOM 923 C CA . LEU A 1 111 ? -2.604 -8.617 -12.480 1.00 95.81 111 LEU A CA 1
ATOM 924 C C . LEU A 1 111 ? -3.986 -8.701 -11.838 1.00 95.81 111 LEU A C 1
ATOM 926 O O . LEU A 1 111 ? -4.974 -8.914 -12.531 1.00 95.81 111 LEU A O 1
ATOM 930 N N . GLU A 1 112 ? -4.043 -8.567 -10.517 1.00 96.06 112 GLU A N 1
ATOM 931 C CA . GLU A 1 112 ? -5.249 -8.825 -9.746 1.00 96.06 112 GLU A CA 1
ATOM 932 C C . GLU A 1 112 ? -5.869 -7.504 -9.300 1.00 96.06 112 GLU A C 1
ATOM 934 O O . GLU A 1 112 ? -5.244 -6.708 -8.584 1.00 96.06 112 GLU A O 1
ATOM 939 N N . GLU A 1 113 ? -7.119 -7.289 -9.709 1.00 97.06 113 GLU A N 1
ATOM 940 C CA . GLU A 1 113 ? -7.920 -6.202 -9.169 1.00 97.06 113 GLU A CA 1
ATOM 941 C C . GLU A 1 113 ? -8.029 -6.358 -7.651 1.00 97.06 113 GLU A C 1
ATOM 943 O O . GLU A 1 113 ? -8.210 -7.458 -7.108 1.00 97.06 113 GLU A O 1
ATOM 948 N N . HIS A 1 114 ? -7.862 -5.242 -6.957 1.00 97.25 114 HIS A N 1
ATOM 949 C CA . HIS A 1 114 ? -7.910 -5.214 -5.512 1.00 97.25 114 HIS A CA 1
ATOM 950 C C . HIS A 1 114 ? -8.481 -3.898 -4.996 1.00 97.25 114 HIS A C 1
ATOM 952 O O . HIS A 1 114 ? -8.438 -2.855 -5.651 1.00 97.25 114 HIS A O 1
ATOM 958 N N . SER A 1 115 ? -9.028 -3.961 -3.790 1.00 97.56 115 SER A N 1
ATOM 959 C CA . SER A 1 115 ? -9.686 -2.842 -3.128 1.00 97.56 115 SER A CA 1
ATOM 960 C C . SER A 1 115 ? -9.521 -2.936 -1.612 1.00 97.56 115 SER A C 1
ATOM 962 O O . SER A 1 115 ? -9.031 -3.928 -1.057 1.00 97.56 115 SER A O 1
ATOM 964 N N . VAL A 1 116 ? -9.905 -1.864 -0.927 1.00 97.62 116 VAL A N 1
ATOM 965 C CA . VAL A 1 116 ? -10.056 -1.837 0.526 1.00 97.62 116 VAL A CA 1
ATOM 966 C C . VAL A 1 116 ? -11.434 -1.273 0.819 1.00 97.62 116 VAL A C 1
ATOM 968 O O . VAL A 1 116 ? -11.735 -0.146 0.417 1.00 97.62 116 VAL A O 1
ATOM 971 N N . THR A 1 117 ? -12.270 -2.037 1.519 1.00 98.19 117 THR A N 1
ATOM 972 C CA . THR A 1 117 ? -13.606 -1.567 1.895 1.00 98.19 117 THR A CA 1
ATOM 973 C C . THR A 1 117 ? -13.511 -0.335 2.791 1.00 98.19 117 THR A C 1
ATOM 975 O O . THR A 1 117 ? -12.464 -0.026 3.370 1.00 98.19 117 THR A O 1
ATOM 978 N N . ARG A 1 118 ? -14.609 0.413 2.894 1.00 98.25 118 ARG A N 1
ATOM 979 C CA . ARG A 1 118 ? -14.645 1.632 3.701 1.00 98.25 118 ARG A CA 1
ATOM 980 C C . ARG A 1 118 ? -14.231 1.344 5.148 1.00 98.25 118 ARG A C 1
ATOM 982 O O . ARG A 1 118 ? -14.663 0.357 5.737 1.00 98.25 118 ARG A O 1
ATOM 989 N N . ILE A 1 119 ? -13.411 2.219 5.728 1.00 98.44 119 ILE A N 1
ATOM 990 C CA . ILE A 1 119 ? -13.152 2.224 7.169 1.00 98.44 119 ILE A CA 1
ATOM 991 C C . ILE A 1 119 ? -14.393 2.790 7.851 1.00 98.44 119 ILE A C 1
ATOM 993 O O . ILE A 1 119 ? -14.609 4.000 7.854 1.00 98.44 119 ILE A O 1
ATOM 997 N N . GLU A 1 120 ? -15.228 1.928 8.412 1.00 98.44 120 GLU A N 1
ATOM 998 C CA . GLU A 1 120 ? -16.459 2.363 9.070 1.00 98.44 120 GLU A CA 1
ATOM 999 C C . GLU A 1 120 ? -16.188 2.910 10.470 1.00 98.44 120 GLU A C 1
ATOM 1001 O O . GLU A 1 120 ? -16.812 3.886 10.879 1.00 98.44 120 GLU A O 1
ATOM 1006 N N . GLN A 1 121 ? -15.231 2.312 11.192 1.00 98.44 121 GLN A N 1
ATOM 1007 C CA . GLN A 1 121 ? -14.866 2.743 12.539 1.00 98.44 121 GLN A CA 1
ATOM 1008 C C . GLN A 1 121 ? -13.366 2.593 12.821 1.00 98.44 121 GLN A C 1
ATOM 1010 O O . GLN A 1 121 ? -12.779 1.520 12.646 1.00 98.44 121 GLN A O 1
ATOM 1015 N N . GLY A 1 122 ? -12.753 3.653 13.354 1.00 98.12 122 GLY A N 1
ATOM 1016 C CA . GLY A 1 122 ? -11.341 3.673 13.748 1.00 98.12 122 GLY A CA 1
ATOM 1017 C C . GLY A 1 122 ? -10.391 4.008 12.595 1.00 98.12 122 GLY A C 1
ATOM 1018 O O . GLY A 1 122 ? -10.729 4.776 11.701 1.00 98.12 122 GLY A O 1
ATOM 1019 N N . SER A 1 123 ? -9.171 3.467 12.631 1.00 97.88 123 SER A N 1
ATOM 1020 C CA . SER A 1 123 ? -8.179 3.664 11.566 1.00 97.88 123 SER A CA 1
ATOM 1021 C C . SER A 1 123 ? -7.441 2.371 11.260 1.00 97.88 123 SER A C 1
ATOM 1023 O O . SER A 1 123 ? -7.316 1.515 12.131 1.00 97.88 123 SER A O 1
ATOM 1025 N N . ARG A 1 124 ? -6.947 2.237 10.031 1.00 98.31 124 ARG A N 1
ATOM 1026 C CA . ARG A 1 124 ? -6.134 1.102 9.594 1.00 98.31 124 ARG A CA 1
ATOM 1027 C C . ARG A 1 124 ? -4.749 1.589 9.183 1.00 98.31 124 ARG A C 1
ATOM 1029 O O . ARG A 1 124 ? -4.629 2.527 8.400 1.00 98.31 124 ARG A O 1
ATOM 1036 N N . TRP A 1 125 ? -3.713 0.932 9.692 1.00 98.56 125 TRP A N 1
ATOM 1037 C CA . TRP A 1 125 ? -2.318 1.210 9.365 1.00 98.56 125 TRP A CA 1
ATOM 1038 C C . TRP A 1 125 ? -1.677 -0.009 8.729 1.00 98.56 125 TRP A C 1
ATOM 1040 O O . TRP A 1 125 ? -1.783 -1.126 9.245 1.00 98.56 125 TRP A O 1
ATOM 1050 N N . VAL A 1 126 ? -1.007 0.214 7.605 1.00 98.56 126 VAL A N 1
ATOM 1051 C CA . VAL A 1 126 ? -0.400 -0.849 6.807 1.00 98.56 126 VAL A CA 1
ATOM 1052 C C . VAL A 1 126 ? 1.034 -0.484 6.480 1.00 98.56 126 VAL A C 1
ATOM 1054 O O . VAL A 1 126 ? 1.285 0.560 5.884 1.00 98.56 126 VAL A O 1
ATOM 1057 N N . LEU A 1 127 ? 1.959 -1.372 6.823 1.00 98.50 127 LEU A N 1
ATOM 1058 C CA . LEU A 1 127 ? 3.311 -1.347 6.290 1.00 98.50 127 LEU A CA 1
ATOM 1059 C C . LEU A 1 127 ? 3.306 -2.098 4.958 1.00 98.50 127 LEU A C 1
ATOM 1061 O O . LEU A 1 127 ? 2.914 -3.262 4.895 1.00 98.50 127 LEU A O 1
ATOM 1065 N N . SER A 1 128 ? 3.662 -1.409 3.885 1.00 98.19 128 SER A N 1
ATOM 1066 C CA . SER A 1 128 ? 3.459 -1.864 2.515 1.00 98.19 128 SER A CA 1
ATOM 1067 C C . SER A 1 128 ? 4.780 -1.879 1.761 1.00 98.19 128 SER A C 1
ATOM 1069 O O . SER A 1 128 ? 5.373 -0.826 1.540 1.00 98.19 128 SER A O 1
ATOM 1071 N N . PHE A 1 129 ? 5.219 -3.062 1.345 1.00 98.00 129 PHE A N 1
ATOM 1072 C CA . PHE A 1 129 ? 6.442 -3.268 0.576 1.00 98.00 129 PHE A CA 1
ATOM 1073 C C . PHE A 1 129 ? 6.093 -3.616 -0.866 1.00 98.00 129 PHE A C 1
ATOM 1075 O O . PHE A 1 129 ? 5.435 -4.629 -1.107 1.00 98.00 129 PHE A O 1
ATOM 1082 N N . GLY A 1 130 ? 6.532 -2.803 -1.820 1.00 96.94 130 GLY A N 1
ATOM 1083 C CA . GLY A 1 130 ? 6.399 -3.077 -3.247 1.00 96.94 130 GLY A CA 1
ATOM 1084 C C . GLY A 1 130 ? 7.740 -3.464 -3.858 1.00 96.94 130 GLY A C 1
ATOM 1085 O O . GLY A 1 130 ? 8.764 -2.880 -3.513 1.00 96.94 130 GLY A O 1
ATOM 1086 N N . TRP A 1 131 ? 7.765 -4.416 -4.788 1.00 96.00 131 TRP A N 1
ATOM 1087 C CA . TRP A 1 131 ? 8.950 -4.672 -5.613 1.00 96.00 131 TRP A CA 1
ATOM 1088 C C . TRP A 1 131 ? 8.584 -5.169 -7.005 1.00 96.00 131 TRP A C 1
ATOM 1090 O O . TRP A 1 131 ? 7.528 -5.765 -7.219 1.00 96.00 131 TRP A O 1
ATOM 1100 N N . VAL A 1 132 ? 9.475 -4.934 -7.966 1.00 95.00 132 VAL A N 1
ATOM 1101 C CA . VAL A 1 132 ? 9.286 -5.365 -9.353 1.00 95.00 132 VAL A CA 1
ATOM 1102 C C . VAL A 1 132 ? 10.40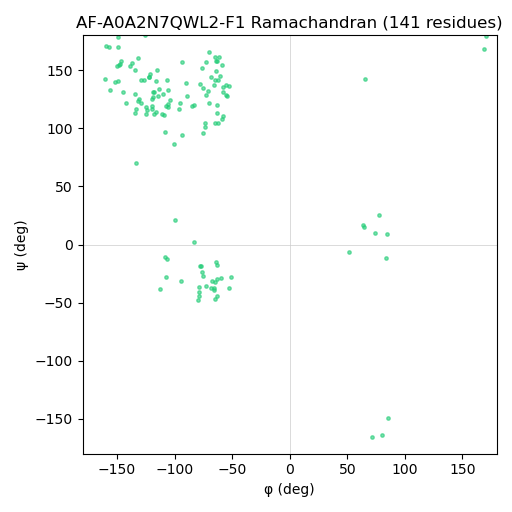2 -6.317 -9.761 1.00 95.00 132 VAL A C 1
ATOM 1104 O O . VAL A 1 132 ? 11.567 -5.934 -9.824 1.00 95.00 132 VAL A O 1
ATOM 1107 N N . ARG A 1 133 ? 10.057 -7.569 -10.074 1.00 92.62 133 ARG A N 1
ATOM 1108 C CA . ARG A 1 133 ? 11.016 -8.573 -10.567 1.00 92.62 133 ARG A CA 1
ATOM 1109 C C . ARG A 1 133 ? 11.116 -8.536 -12.087 1.00 92.62 133 ARG A C 1
ATOM 1111 O O . ARG A 1 133 ? 10.100 -8.448 -12.769 1.00 92.62 133 ARG A O 1
ATOM 1118 N N . GLY A 1 134 ? 12.329 -8.667 -12.621 1.00 87.50 134 GLY A N 1
ATOM 1119 C CA . GLY A 1 134 ? 12.567 -8.723 -14.070 1.00 87.50 134 GLY A CA 1
ATOM 1120 C C . GLY A 1 134 ? 12.431 -7.379 -14.795 1.00 87.50 134 GLY A C 1
ATOM 1121 O O . GLY A 1 134 ? 12.444 -7.352 -16.022 1.00 87.50 134 GLY A O 1
ATOM 1122 N N . ALA A 1 135 ? 12.312 -6.268 -14.063 1.00 80.62 135 ALA A N 1
ATOM 1123 C CA . ALA A 1 135 ? 12.361 -4.935 -14.652 1.00 80.62 135 ALA A CA 1
ATOM 1124 C C . ALA A 1 135 ? 13.808 -4.530 -14.970 1.00 80.62 135 ALA A C 1
ATOM 1126 O O . ALA A 1 135 ? 14.709 -4.738 -14.156 1.00 80.62 135 ALA A O 1
ATOM 1127 N N . ARG A 1 136 ? 14.031 -3.908 -16.135 1.00 69.00 136 ARG A N 1
ATOM 1128 C CA . ARG A 1 136 ? 15.329 -3.330 -16.513 1.00 69.00 136 ARG A CA 1
ATOM 1129 C C . ARG A 1 136 ? 15.257 -1.810 -16.420 1.00 69.00 136 ARG A C 1
ATOM 1131 O O . ARG A 1 136 ? 14.506 -1.189 -17.157 1.00 69.00 136 ARG A O 1
ATOM 1138 N N . GLY A 1 137 ? 16.074 -1.218 -15.546 1.00 64.75 137 GLY A N 1
ATOM 1139 C CA . GLY A 1 137 ? 16.203 0.234 -15.378 1.00 64.75 137 GLY A CA 1
ATOM 1140 C C . GLY A 1 137 ? 14.944 0.937 -14.843 1.00 64.75 137 GLY A C 1
ATOM 1141 O O . GLY A 1 137 ? 13.831 0.595 -15.207 1.00 64.75 137 GLY A O 1
ATOM 1142 N N . GLY A 1 138 ? 15.124 1.946 -13.977 1.00 65.31 138 GLY A N 1
ATOM 1143 C CA . GLY A 1 138 ? 14.198 3.057 -13.655 1.00 65.31 138 GLY A CA 1
ATOM 1144 C C . GLY A 1 138 ? 12.726 2.792 -13.274 1.00 65.31 138 GLY A C 1
ATOM 1145 O O . GLY A 1 138 ? 12.037 3.754 -12.925 1.00 65.31 138 GLY A O 1
ATOM 1146 N N . THR A 1 139 ? 12.243 1.556 -13.359 1.00 79.19 139 THR A N 1
ATOM 1147 C CA . THR A 1 139 ? 10.880 1.108 -13.064 1.00 79.19 139 THR A CA 1
ATOM 1148 C C . THR A 1 139 ? 10.647 1.234 -11.570 1.00 79.19 139 THR A C 1
ATOM 1150 O O . THR A 1 139 ? 11.576 1.052 -10.790 1.00 79.19 139 THR A O 1
ATOM 1153 N N . ARG A 1 140 ? 9.433 1.596 -11.158 1.00 78.00 140 ARG A N 1
ATOM 1154 C CA . ARG A 1 140 ? 9.078 1.735 -9.745 1.00 78.00 140 ARG A CA 1
ATOM 1155 C C . ARG A 1 140 ? 7.839 0.903 -9.448 1.00 78.00 140 ARG A C 1
ATOM 1157 O O . ARG A 1 140 ? 6.945 0.880 -10.298 1.00 78.00 140 ARG A O 1
ATOM 1164 N N . PRO A 1 141 ? 7.780 0.248 -8.281 1.00 78.44 141 PRO A N 1
ATOM 1165 C CA . PRO A 1 141 ? 6.521 -0.270 -7.784 1.00 78.44 141 PRO A CA 1
ATOM 1166 C C . PRO A 1 141 ? 5.553 0.895 -7.523 1.00 78.44 141 PRO A C 1
ATOM 1168 O O . PRO A 1 141 ? 5.948 2.061 -7.420 1.00 78.44 141 PRO A O 1
ATOM 1171 N N . ALA A 1 142 ? 4.266 0.578 -7.516 1.00 79.81 142 ALA A N 1
ATOM 1172 C CA . ALA A 1 142 ? 3.186 1.546 -7.370 1.00 79.81 142 ALA A CA 1
ATOM 1173 C C . ALA A 1 142 ? 2.457 1.310 -6.039 1.00 79.81 142 ALA A C 1
ATOM 1175 O O . ALA A 1 142 ? 2.171 0.162 -5.705 1.00 79.81 142 ALA A O 1
ATOM 1176 N N . ALA A 1 143 ? 2.202 2.397 -5.297 1.00 68.94 143 ALA A N 1
ATOM 1177 C CA . ALA A 1 143 ? 1.620 2.435 -3.946 1.00 68.94 143 ALA A CA 1
ATOM 1178 C C . ALA A 1 143 ? 0.608 3.577 -3.772 1.00 68.94 143 ALA A C 1
ATOM 1180 O O . ALA A 1 143 ? 0.941 4.716 -4.202 1.00 68.94 143 ALA A O 1
#

Foldseek 3Di:
DDDDDDDPPPDPPVVVVVVVVVVQAQHWDDAPQNQQKIKHWPDFDFPPWGKTKIKIKAFARGKWDWDAFAWPDAFKKKKKFWPDAAPDFFDKDWDDFPDDDPGITIHGSNPITIMTTGRNGGMIIITMMMIGPPDDGDIHHGD

pLDDT: mean 86.41, std 17.3, range [36.72, 98.69]

Solvent-accessible surface area (backbone atoms only — not comparable to full-atom values): 7848 Å² total; per-residue (Å²): 139,85,80,83,82,77,77,79,79,77,74,54,75,69,62,61,60,53,62,59,51,66,74,40,44,83,37,80,38,77,36,83,82,74,37,65,28,36,34,24,36,74,50,66,44,55,67,95,56,15,27,38,32,32,46,35,42,32,41,56,72,10,38,38,73,79,44,61,46,82,61,98,56,56,49,44,38,36,42,37,37,49,77,37,70,34,81,34,57,51,49,77,46,53,86,72,52,79,40,76,57,100,43,42,40,32,32,38,40,51,79,36,51,32,32,27,43,49,18,74,32,56,44,32,31,31,45,34,39,25,30,28,50,83,43,78,69,85,52,65,49,76,124

Secondary structure (DSSP, 8-state):
-PPP--------HHHHHHHHHHTTBT-EEE-TTSSS-EEEEEEEE-SSS-EEEEEEEE-TT--EEEE----SSSEEEEEEEEEE--SEE--EEESS-SEE-SSEEEE-TTTS-EEE--EEES-EEEEEEEEEES--SS-----

Sequence (143 aa):
MLRPRRSRMHLPRRAKRVASFWKQIWRWQRGRQGSGYDKLLLGGTLWPLPCDCYLLKFPQGSSVPPHTDRVAQGRHYRLNIIVWPARRGGEFVCARPIHASRRIKLFRPDLEEHSVTRIEQGSRWVLSFGWVRGARGGTRPAA

Nearest PDB structures (foldseek):
  5jqy-assembly1_A  TM=7.485E-01  e=1.083E-03  Homo sapiens
  8re7-assembly1_A  TM=7.534E-01  e=1.554E-03  Homo sapiens
  7e6j-assembly1_A  TM=7.429E-01  e=1.723E-03  Homo sapiens
  6q9i-assembly1_A  TM=7.521E-01  e=2.604E-03  Homo sapiens
  4p7w-assembly1_A  TM=6.192E-01  e=2.052E-02  Mesorhizobium japonicum MAFF 303099